Protein AF-A0A179BNX2-F1 (afdb_monomer_lite)

Organism: Acidithiobacillus ferrooxidans (NCBI:txid920)

pLDDT: mean 73.14, std 17.88, range [44.0, 95.38]

Structure (mmCIF, N/CA/C/O backbone):
data_AF-A0A179BNX2-F1
#
_entry.id   AF-A0A179BNX2-F1
#
loop_
_atom_site.group_PDB
_atom_site.id
_atom_site.type_symbol
_atom_site.label_atom_id
_atom_site.label_alt_id
_atom_site.label_comp_id
_atom_site.label_asym_id
_atom_site.label_entity_id
_atom_site.label_seq_id
_atom_site.pdbx_PDB_ins_code
_atom_site.Cartn_x
_atom_site.Cartn_y
_atom_site.Cartn_z
_atom_site.occupancy
_atom_site.B_iso_or_equiv
_atom_site.auth_seq_id
_atom_site.auth_comp_id
_atom_site.auth_asym_id
_atom_site.auth_atom_id
_atom_site.pdbx_PDB_model_num
ATOM 1 N N . MET A 1 1 ? -32.992 -9.455 9.814 1.00 48.19 1 MET A N 1
ATOM 2 C CA . MET A 1 1 ? -32.455 -10.779 9.402 1.00 48.19 1 MET A CA 1
ATOM 3 C C . MET A 1 1 ? -32.067 -10.843 7.913 1.00 48.19 1 MET A C 1
ATOM 5 O O . MET A 1 1 ? -31.142 -11.561 7.562 1.00 48.19 1 MET A O 1
ATOM 9 N N . THR A 1 2 ? -32.680 -10.029 7.050 1.00 48.53 2 THR A N 1
ATOM 10 C CA . THR A 1 2 ? -32.460 -9.929 5.588 1.00 48.53 2 THR A CA 1
ATOM 11 C C . THR A 1 2 ? -31.109 -9.347 5.142 1.00 48.53 2 THR A C 1
ATOM 13 O O . THR A 1 2 ? -30.636 -9.664 4.055 1.00 48.53 2 THR A O 1
ATOM 16 N N . ILE A 1 3 ? -30.447 -8.531 5.970 1.00 52.53 3 ILE A N 1
ATOM 17 C CA . ILE A 1 3 ? -29.155 -7.903 5.623 1.00 52.53 3 ILE A CA 1
ATOM 18 C C . ILE A 1 3 ? -28.010 -8.933 5.615 1.00 52.53 3 ILE A C 1
ATOM 20 O O . ILE A 1 3 ? -27.100 -8.844 4.791 1.00 52.53 3 ILE A O 1
ATOM 24 N N . ARG A 1 4 ? -28.078 -9.956 6.482 1.00 49.69 4 ARG A N 1
ATOM 25 C CA . ARG A 1 4 ? -27.057 -11.016 6.576 1.00 49.69 4 ARG A CA 1
ATOM 26 C C . ARG A 1 4 ? -27.066 -11.952 5.363 1.00 49.69 4 ARG A C 1
ATOM 28 O O . ARG A 1 4 ? -26.001 -12.351 4.906 1.00 49.69 4 ARG A O 1
ATOM 35 N N . LEU A 1 5 ? -28.243 -12.222 4.791 1.00 52.66 5 LEU A N 1
ATOM 36 C CA . LEU A 1 5 ? -28.376 -13.008 3.557 1.00 52.66 5 LEU A CA 1
ATOM 37 C C . LEU A 1 5 ? -27.773 -12.294 2.339 1.00 52.66 5 LEU A C 1
ATOM 39 O O . LEU A 1 5 ? -27.103 -12.929 1.529 1.00 52.66 5 LEU A O 1
ATOM 43 N N . ARG A 1 6 ? -27.939 -10.968 2.236 1.00 55.38 6 ARG A N 1
ATOM 44 C CA . ARG A 1 6 ? -27.368 -10.177 1.130 1.00 55.38 6 ARG A CA 1
ATOM 45 C C . ARG A 1 6 ? -25.835 -10.160 1.145 1.00 55.38 6 ARG A C 1
ATOM 47 O O . ARG A 1 6 ? -25.225 -10.246 0.086 1.00 55.38 6 ARG A O 1
ATOM 54 N N . HIS A 1 7 ? -25.216 -10.122 2.327 1.00 54.84 7 HIS A N 1
ATOM 55 C CA . HIS A 1 7 ? -23.753 -10.174 2.454 1.00 54.84 7 HIS A CA 1
ATOM 56 C C . HIS A 1 7 ? -23.177 -11.538 2.056 1.00 54.84 7 HIS A C 1
ATOM 58 O O . HIS A 1 7 ? -22.148 -11.595 1.388 1.00 54.84 7 HIS A O 1
ATOM 64 N N . ALA A 1 8 ? -23.847 -12.635 2.422 1.00 59.81 8 ALA A N 1
ATOM 65 C CA . ALA A 1 8 ? -23.416 -13.979 2.041 1.00 59.81 8 ALA A CA 1
ATOM 66 C C . ALA A 1 8 ? -23.504 -14.200 0.520 1.00 59.81 8 ALA A C 1
ATOM 68 O O . ALA A 1 8 ? -22.570 -14.734 -0.075 1.00 59.81 8 ALA A O 1
ATOM 69 N N . ALA A 1 9 ? -24.577 -13.716 -0.116 1.00 60.12 9 ALA A N 1
ATOM 70 C CA . ALA A 1 9 ? -24.746 -13.787 -1.566 1.00 60.12 9 ALA A CA 1
ATOM 71 C C . ALA A 1 9 ? -23.702 -12.944 -2.323 1.00 60.12 9 ALA A C 1
ATOM 73 O O . ALA A 1 9 ? -23.134 -13.412 -3.306 1.00 60.12 9 ALA A O 1
ATOM 74 N N . LEU A 1 10 ? -23.387 -11.739 -1.830 1.00 60.72 10 LEU A N 1
ATOM 75 C CA . LEU A 1 10 ? -22.359 -10.876 -2.423 1.00 60.72 10 LEU A CA 1
ATOM 76 C C . LEU A 1 10 ? -20.959 -11.503 -2.325 1.00 60.72 10 LEU A C 1
ATOM 78 O O . LEU A 1 10 ? -20.185 -11.462 -3.279 1.00 60.72 10 LEU A O 1
ATOM 82 N N . ARG A 1 11 ? -20.650 -12.139 -1.187 1.00 60.25 11 ARG A N 1
ATOM 83 C CA . ARG A 1 11 ? -19.370 -12.823 -0.962 1.00 60.25 11 ARG A CA 1
ATOM 84 C C . ARG A 1 11 ? -19.225 -14.072 -1.834 1.00 60.25 11 ARG A C 1
ATOM 86 O O . ARG A 1 11 ? -18.143 -14.316 -2.360 1.00 60.25 11 ARG A O 1
ATOM 93 N N . GLY A 1 12 ? -20.313 -14.824 -2.017 1.00 60.38 12 GLY A N 1
ATOM 94 C CA . GLY A 1 12 ? -20.366 -15.948 -2.952 1.00 60.38 12 GLY A CA 1
ATOM 95 C C . GLY A 1 12 ? -20.136 -15.496 -4.393 1.00 60.38 12 GLY A C 1
ATOM 96 O O . GLY A 1 12 ? -19.293 -16.059 -5.076 1.00 60.38 12 GLY A O 1
ATOM 97 N N . PHE A 1 13 ? -20.797 -14.416 -4.818 1.00 63.56 13 PHE A N 1
ATOM 98 C CA . PHE A 1 13 ? -20.649 -13.864 -6.166 1.00 63.56 13 PHE A CA 1
ATOM 99 C C . PHE A 1 13 ? -19.227 -13.346 -6.452 1.00 63.56 13 PHE A C 1
ATOM 101 O O . PHE A 1 13 ? -18.681 -13.623 -7.518 1.00 63.56 13 PHE A O 1
ATOM 108 N N . MET A 1 14 ? -18.584 -12.670 -5.488 1.00 58.62 14 MET A N 1
ATOM 109 C CA . MET A 1 14 ? -17.177 -12.257 -5.620 1.00 58.62 14 MET A CA 1
ATOM 110 C C . MET A 1 14 ? -16.223 -13.452 -5.745 1.00 58.62 14 MET A C 1
ATOM 112 O O . MET A 1 14 ? -15.285 -13.391 -6.536 1.00 58.62 14 MET A O 1
ATOM 116 N N . MET A 1 15 ? -16.462 -14.543 -5.009 1.00 58.66 15 MET A N 1
ATOM 117 C CA . MET A 1 15 ? -15.638 -15.754 -5.112 1.00 58.66 15 MET A CA 1
ATOM 118 C C . MET A 1 15 ? -15.788 -16.438 -6.471 1.00 58.66 15 MET A C 1
ATOM 120 O O . MET A 1 15 ? -14.792 -16.879 -7.038 1.00 58.66 15 MET A O 1
ATOM 124 N N . THR A 1 16 ? -16.998 -16.475 -7.034 1.00 59.75 16 THR A N 1
ATOM 125 C CA . THR A 1 16 ? -17.220 -17.065 -8.359 1.00 59.75 16 THR A CA 1
ATOM 126 C C . THR A 1 16 ? -16.514 -16.265 -9.452 1.00 59.75 16 THR A C 1
ATOM 128 O O . THR A 1 16 ? -15.849 -16.863 -10.289 1.00 59.75 16 THR A O 1
ATOM 131 N N . ILE A 1 17 ? -16.566 -14.926 -9.403 1.00 59.41 17 ILE A N 1
ATOM 132 C CA . ILE A 1 17 ? -15.845 -14.062 -10.357 1.00 59.41 17 ILE A CA 1
ATOM 133 C C . ILE A 1 17 ? -14.330 -14.278 -10.261 1.00 59.41 17 ILE A C 1
ATOM 135 O O . ILE A 1 17 ? -13.658 -14.361 -11.288 1.00 59.41 17 ILE A O 1
ATOM 139 N N . LEU A 1 18 ? -13.796 -14.422 -9.044 1.00 54.78 18 LEU A N 1
ATOM 140 C CA . LEU A 1 18 ? -12.373 -14.683 -8.824 1.00 54.78 18 LEU A CA 1
ATOM 141 C C . LEU A 1 18 ? -11.936 -16.048 -9.387 1.00 54.78 18 LEU A C 1
ATOM 143 O O . LEU A 1 18 ? -10.812 -16.181 -9.859 1.00 54.78 18 LEU A O 1
ATOM 147 N N . MET A 1 19 ? -12.821 -17.051 -9.354 1.00 56.31 19 MET A N 1
ATOM 148 C CA . MET A 1 19 ? -12.534 -18.407 -9.839 1.00 56.31 19 MET A CA 1
ATOM 149 C C . MET A 1 19 ? -12.772 -18.603 -11.341 1.00 56.31 19 MET A C 1
ATOM 151 O O . MET A 1 19 ? -12.185 -19.510 -11.926 1.00 56.31 19 MET A O 1
ATOM 155 N N . THR A 1 20 ? -13.609 -17.778 -11.977 1.00 54.88 20 THR A N 1
ATOM 156 C CA . THR A 1 20 ? -13.867 -17.846 -13.428 1.00 54.88 20 THR A CA 1
ATOM 157 C C . THR A 1 20 ? -13.053 -16.844 -14.241 1.00 54.88 20 THR A C 1
ATOM 159 O O . THR A 1 20 ? -13.029 -16.936 -15.467 1.00 54.88 20 THR A O 1
ATOM 162 N N . ALA A 1 21 ? -12.385 -15.886 -13.593 1.00 52.72 21 ALA A N 1
ATOM 163 C CA . ALA A 1 21 ? -11.381 -15.069 -14.258 1.00 52.72 21 ALA A CA 1
ATOM 164 C C . ALA A 1 21 ? -10.211 -15.983 -14.670 1.00 52.72 21 ALA A C 1
ATOM 166 O O . ALA A 1 21 ? -9.696 -16.725 -13.830 1.00 52.72 21 ALA A O 1
ATOM 167 N N . PRO A 1 22 ? -9.785 -15.980 -15.944 1.00 45.97 22 PRO A N 1
ATOM 168 C CA . PRO A 1 22 ? -8.763 -16.891 -16.429 1.00 45.97 22 PRO A CA 1
ATOM 169 C C . PRO A 1 22 ? -7.400 -16.464 -15.874 1.00 45.97 22 PRO A C 1
ATOM 171 O O . PRO A 1 22 ? -6.620 -15.783 -16.535 1.00 45.97 22 PRO A O 1
ATOM 174 N N . LEU A 1 23 ? -7.087 -16.915 -14.658 1.00 49.91 23 LEU A N 1
ATOM 175 C CA . LEU A 1 23 ? -5.751 -16.856 -14.053 1.00 49.91 23 LEU A CA 1
ATOM 176 C C . LEU A 1 23 ? -4.688 -17.491 -14.974 1.00 49.91 23 LEU A C 1
ATOM 178 O O . LEU A 1 23 ? -3.508 -17.175 -14.880 1.00 49.91 23 LEU A O 1
ATOM 182 N N . SER A 1 24 ? -5.112 -18.352 -15.905 1.00 45.16 24 SER A N 1
ATOM 183 C CA . SER A 1 24 ? -4.283 -19.034 -16.899 1.00 45.16 24 SER A CA 1
ATOM 184 C C . SER A 1 24 ? -3.946 -18.212 -18.151 1.00 45.16 24 SER A C 1
ATOM 186 O O . SER A 1 24 ? -2.983 -18.558 -18.831 1.00 45.16 24 SER A O 1
ATOM 188 N N . ALA A 1 25 ? -4.683 -17.138 -18.461 1.00 45.91 25 ALA A N 1
ATOM 189 C CA . ALA A 1 25 ? -4.369 -16.262 -19.599 1.00 45.91 25 ALA A CA 1
ATOM 190 C C . ALA A 1 25 ? -3.306 -15.210 -19.239 1.00 45.91 25 ALA A C 1
ATOM 192 O O . ALA A 1 25 ? -2.550 -14.770 -20.095 1.00 45.91 25 ALA A O 1
ATOM 193 N N . TYR A 1 26 ? -3.201 -14.853 -17.957 1.00 44.00 26 TYR A N 1
ATOM 194 C CA . TYR A 1 26 ? -2.191 -13.916 -17.458 1.00 44.00 26 TYR A CA 1
ATOM 195 C C . TYR A 1 26 ? -0.830 -14.565 -17.166 1.00 44.00 26 TYR A C 1
ATOM 197 O O . TYR A 1 26 ? 0.177 -13.871 -17.071 1.00 44.00 26 TYR A O 1
ATOM 205 N N . ALA A 1 27 ? -0.795 -15.891 -17.023 1.00 46.16 27 ALA A N 1
ATOM 206 C CA . ALA A 1 27 ? 0.382 -16.654 -16.608 1.00 46.16 27 ALA A CA 1
ATOM 207 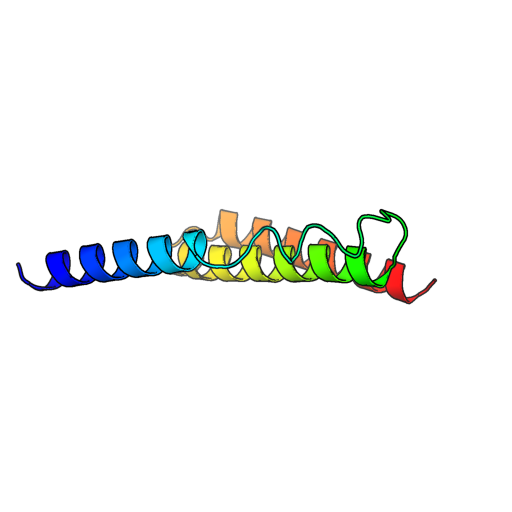C C . ALA A 1 27 ? 1.145 -17.291 -17.782 1.00 46.16 27 ALA A C 1
ATOM 209 O O . ALA A 1 27 ? 1.798 -18.314 -17.604 1.00 46.16 27 ALA A O 1
ATOM 210 N N . ARG A 1 28 ? 1.001 -16.788 -19.014 1.00 45.34 28 ARG A N 1
ATOM 211 C CA . ARG A 1 28 ? 1.611 -17.464 -20.173 1.00 45.34 28 ARG A CA 1
ATOM 212 C C . ARG A 1 28 ? 2.378 -16.590 -21.151 1.00 45.34 28 ARG A C 1
ATOM 214 O O . ARG A 1 28 ? 3.136 -17.163 -21.924 1.00 45.34 28 ARG A O 1
ATOM 221 N N . GLU A 1 29 ? 2.263 -15.265 -21.095 1.00 44.91 29 GLU A N 1
ATOM 222 C CA . GLU A 1 29 ? 2.919 -14.412 -22.100 1.00 44.91 29 GLU A CA 1
ATOM 223 C C . GLU A 1 29 ? 4.200 -13.694 -21.651 1.00 44.91 29 GLU A C 1
ATOM 225 O O . GLU A 1 29 ? 4.985 -13.358 -22.522 1.00 44.91 29 GLU A O 1
ATOM 230 N N . ASP A 1 30 ? 4.513 -13.531 -20.359 1.00 48.28 30 ASP A N 1
ATOM 231 C CA . ASP A 1 30 ? 5.617 -12.621 -19.971 1.00 48.28 30 ASP A CA 1
ATOM 232 C C . ASP A 1 30 ? 6.411 -13.051 -18.718 1.00 48.28 30 ASP A C 1
ATOM 234 O O . ASP A 1 30 ? 6.818 -12.240 -17.889 1.00 48.28 30 ASP A O 1
ATOM 238 N N . HIS A 1 31 ? 6.705 -14.346 -18.569 1.00 47.56 31 HIS A N 1
ATOM 239 C CA . HIS A 1 31 ? 7.591 -14.865 -17.509 1.00 47.56 31 HIS A CA 1
ATOM 240 C C . HIS A 1 31 ? 9.087 -14.544 -17.716 1.00 47.56 31 HIS A C 1
ATOM 242 O O . HIS A 1 31 ? 9.950 -15.345 -17.358 1.00 47.56 31 HIS A O 1
ATOM 248 N N . ALA A 1 32 ? 9.419 -13.376 -18.268 1.00 50.38 32 ALA A N 1
ATOM 249 C CA . ALA A 1 32 ? 10.773 -12.844 -18.228 1.00 50.38 32 ALA A CA 1
ATOM 250 C C . ALA A 1 32 ? 10.904 -11.936 -16.986 1.00 50.38 32 ALA A C 1
ATOM 252 O O . ALA A 1 32 ? 10.410 -10.807 -17.010 1.00 50.38 32 ALA A O 1
ATOM 253 N N . PRO A 1 33 ? 11.567 -12.380 -15.898 1.00 53.69 33 PRO A N 1
ATOM 254 C CA . PRO A 1 33 ? 11.748 -11.598 -14.664 1.00 53.69 33 PRO A CA 1
ATOM 255 C C . PRO A 1 33 ? 12.607 -10.326 -14.831 1.00 53.69 33 PRO A C 1
ATOM 257 O O . PRO A 1 33 ? 12.946 -9.685 -13.845 1.00 53.69 33 PRO A O 1
ATOM 260 N N . THR A 1 34 ? 12.954 -9.956 -16.065 1.00 55.56 34 THR A N 1
ATOM 261 C CA . THR A 1 34 ? 13.781 -8.806 -16.450 1.00 55.56 34 THR A CA 1
ATOM 262 C C . THR A 1 34 ? 13.043 -7.776 -17.308 1.00 55.56 34 THR A C 1
ATOM 264 O O . THR A 1 34 ? 13.680 -6.843 -17.784 1.00 55.56 34 THR A O 1
ATOM 267 N N . ASN A 1 35 ? 11.729 -7.910 -17.537 1.00 62.62 35 ASN A N 1
ATOM 268 C CA . ASN A 1 35 ? 10.959 -6.884 -18.248 1.00 62.62 35 ASN A CA 1
ATOM 269 C C . ASN A 1 35 ? 10.522 -5.766 -17.270 1.00 62.62 35 ASN A C 1
ATOM 271 O O . ASN A 1 35 ? 9.639 -6.014 -16.439 1.00 62.62 35 ASN A O 1
ATOM 275 N N . PRO A 1 36 ? 11.052 -4.527 -17.389 1.00 64.44 36 PRO A N 1
ATOM 276 C CA . PRO A 1 36 ? 10.729 -3.406 -16.493 1.00 64.44 36 PRO A CA 1
ATOM 277 C C . PRO A 1 36 ? 9.226 -3.110 -16.404 1.00 64.44 36 PRO A C 1
ATOM 279 O O . PRO A 1 36 ? 8.708 -2.691 -15.364 1.00 64.44 36 PRO A O 1
ATOM 282 N N . ARG A 1 37 ? 8.489 -3.379 -17.490 1.00 70.75 37 ARG A N 1
ATOM 283 C CA . ARG A 1 37 ? 7.039 -3.168 -17.568 1.00 70.75 37 ARG A CA 1
ATOM 284 C C . ARG A 1 37 ? 6.259 -4.174 -16.723 1.00 70.75 37 ARG A C 1
ATOM 286 O O . ARG A 1 37 ? 5.236 -3.817 -16.141 1.00 70.75 37 ARG A O 1
ATOM 293 N N . TYR A 1 38 ? 6.738 -5.414 -16.640 1.00 73.44 38 TYR A N 1
ATOM 294 C CA . TYR A 1 38 ? 6.118 -6.464 -15.833 1.00 73.44 38 TYR A CA 1
ATOM 295 C C . TYR A 1 38 ? 6.402 -6.257 -14.341 1.00 73.44 38 TYR A C 1
ATOM 297 O O . TYR A 1 38 ? 5.489 -6.333 -13.519 1.00 73.44 38 TYR A O 1
ATOM 305 N N . GLU A 1 39 ? 7.640 -5.896 -13.994 1.00 74.94 39 GLU A N 1
ATOM 306 C CA . GLU A 1 39 ? 8.014 -5.580 -12.613 1.00 74.94 39 GLU A CA 1
ATOM 307 C C . GLU A 1 39 ? 7.222 -4.377 -12.075 1.00 74.94 39 GLU A C 1
ATOM 309 O O . GLU A 1 39 ? 6.641 -4.439 -10.990 1.00 74.94 39 GLU A O 1
ATOM 314 N N . THR A 1 40 ? 7.086 -3.322 -12.883 1.00 81.50 40 THR A N 1
ATOM 315 C CA . THR A 1 40 ? 6.270 -2.147 -12.539 1.00 81.50 40 THR A CA 1
ATOM 316 C C . THR A 1 40 ? 4.796 -2.500 -12.331 1.00 81.50 40 THR A C 1
ATOM 318 O O . THR A 1 40 ? 4.157 -1.964 -11.423 1.00 81.50 40 THR A O 1
ATOM 321 N N . LYS A 1 41 ? 4.250 -3.430 -13.123 1.00 84.88 41 LYS A N 1
ATOM 322 C CA . LYS A 1 41 ? 2.864 -3.891 -12.990 1.00 84.88 41 LYS A CA 1
ATOM 323 C C . LYS A 1 41 ? 2.634 -4.637 -11.677 1.00 84.88 41 LYS A C 1
ATOM 325 O O . LYS A 1 41 ? 1.730 -4.274 -10.937 1.00 84.88 41 LYS A O 1
ATOM 330 N N . ILE A 1 42 ? 3.503 -5.593 -11.335 1.00 84.19 42 ILE A N 1
ATOM 331 C CA . ILE A 1 42 ? 3.431 -6.317 -10.052 1.00 84.19 42 ILE A CA 1
ATOM 332 C C . ILE A 1 42 ? 3.502 -5.345 -8.871 1.00 84.19 42 ILE A C 1
ATOM 334 O O . ILE A 1 42 ? 2.771 -5.476 -7.887 1.00 84.19 42 ILE A O 1
ATOM 338 N N . LEU A 1 43 ? 4.411 -4.374 -8.952 1.00 85.31 43 LEU A N 1
ATOM 339 C CA . LEU A 1 43 ? 4.578 -3.359 -7.921 1.00 85.31 43 LEU A CA 1
ATOM 340 C C . LEU A 1 43 ? 3.329 -2.477 -7.792 1.00 85.31 43 LEU A C 1
ATOM 342 O O . LEU A 1 43 ? 2.879 -2.230 -6.674 1.00 85.31 43 LEU A O 1
ATOM 346 N N . THR A 1 44 ? 2.729 -2.076 -8.912 1.00 86.31 44 THR A N 1
ATOM 347 C CA . THR A 1 44 ? 1.472 -1.313 -8.936 1.00 86.31 44 THR A CA 1
ATOM 348 C C . THR A 1 44 ? 0.324 -2.101 -8.306 1.00 86.31 44 THR A C 1
ATOM 350 O O . THR A 1 44 ? -0.287 -1.615 -7.355 1.00 86.31 44 THR A O 1
ATOM 353 N N . ASP A 1 45 ? 0.106 -3.349 -8.727 1.00 86.62 45 ASP A N 1
ATOM 354 C CA . ASP A 1 45 ? -0.954 -4.215 -8.190 1.00 86.62 45 ASP A CA 1
ATOM 355 C C . ASP A 1 45 ? -0.807 -4.399 -6.667 1.00 86.62 45 ASP A C 1
ATOM 357 O O . ASP A 1 45 ? -1.777 -4.378 -5.902 1.00 86.62 45 ASP A O 1
ATOM 361 N N . LYS A 1 46 ? 0.437 -4.521 -6.188 1.00 87.56 46 LYS A N 1
ATOM 362 C CA . LYS A 1 46 ? 0.742 -4.620 -4.757 1.00 87.56 46 LYS A CA 1
ATOM 363 C C . LYS A 1 46 ? 0.422 -3.328 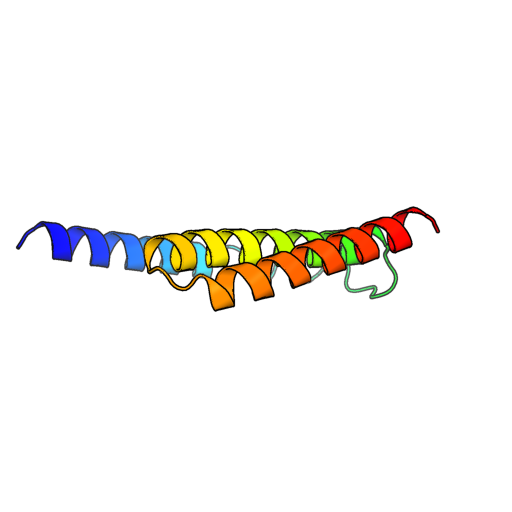-4.001 1.00 87.56 46 LYS A C 1
ATOM 365 O O . LYS A 1 46 ? -0.068 -3.399 -2.872 1.00 87.56 46 LYS A O 1
ATOM 370 N N . ALA A 1 47 ? 0.697 -2.163 -4.587 1.00 87.12 47 ALA A N 1
ATOM 371 C CA . ALA A 1 47 ? 0.346 -0.876 -3.991 1.00 87.12 47 ALA A CA 1
ATOM 372 C C . ALA A 1 47 ? -1.177 -0.680 -3.923 1.00 87.12 47 ALA A C 1
ATOM 374 O O . ALA A 1 47 ? -1.690 -0.223 -2.897 1.00 87.12 47 ALA A O 1
ATOM 375 N N . GLU A 1 48 ? -1.909 -1.085 -4.962 1.00 88.00 48 GLU A N 1
ATOM 376 C CA . GLU A 1 48 ? -3.374 -1.042 -4.975 1.00 88.00 48 GLU A CA 1
ATOM 377 C C . GLU A 1 48 ? -3.967 -1.931 -3.878 1.00 88.00 48 GLU A C 1
ATOM 379 O O . GLU A 1 48 ? -4.787 -1.472 -3.080 1.00 88.00 48 GLU A O 1
ATOM 384 N N . TYR A 1 49 ? -3.492 -3.175 -3.757 1.00 89.38 49 TYR A N 1
ATOM 385 C CA . TYR A 1 49 ? -3.942 -4.096 -2.711 1.00 89.38 49 TYR A CA 1
ATOM 386 C C . TYR A 1 49 ? -3.706 -3.551 -1.291 1.00 89.38 49 TYR A C 1
ATOM 388 O O . TYR A 1 49 ? -4.595 -3.614 -0.433 1.00 89.38 49 TYR A O 1
ATOM 396 N N . LEU A 1 50 ? -2.522 -2.984 -1.032 1.00 87.38 50 LEU A N 1
ATOM 397 C CA . LEU A 1 50 ? -2.213 -2.352 0.255 1.00 87.38 50 LEU A CA 1
ATOM 398 C C . LEU A 1 50 ? -3.126 -1.150 0.521 1.00 87.38 50 LEU A C 1
ATOM 400 O O . LEU A 1 50 ? -3.619 -1.000 1.635 1.00 87.38 50 LEU A O 1
ATOM 404 N N . THR A 1 51 ? -3.429 -0.351 -0.501 1.00 87.38 51 THR A N 1
ATOM 405 C CA . THR A 1 51 ? -4.346 0.791 -0.377 1.00 87.38 51 THR A CA 1
ATOM 406 C C . THR A 1 51 ? -5.762 0.341 -0.005 1.00 87.38 51 THR A C 1
ATOM 408 O O . THR A 1 51 ? -6.364 0.894 0.917 1.00 87.38 51 THR A O 1
ATOM 411 N N . TYR A 1 52 ? -6.290 -0.710 -0.642 1.00 89.62 52 TYR A N 1
ATOM 412 C CA . TYR A 1 52 ? -7.580 -1.295 -0.249 1.00 89.62 52 TYR A CA 1
ATOM 413 C C . TYR A 1 52 ? -7.565 -1.817 1.190 1.00 89.62 52 TYR A C 1
ATOM 415 O O . TYR A 1 52 ? -8.514 -1.596 1.945 1.00 89.62 52 TYR A O 1
ATOM 423 N N . THR A 1 53 ? -6.472 -2.470 1.585 1.00 89.94 53 THR A N 1
ATOM 424 C CA . THR A 1 53 ? -6.291 -2.985 2.946 1.00 89.94 53 THR A CA 1
ATOM 425 C C . THR A 1 53 ? -6.298 -1.847 3.971 1.00 89.94 53 THR A C 1
ATOM 427 O O . THR A 1 53 ? -6.990 -1.937 4.986 1.00 89.94 53 THR A O 1
ATOM 430 N N . MET A 1 54 ? -5.618 -0.736 3.676 1.00 93.12 54 MET A N 1
ATOM 431 C CA . MET A 1 54 ? -5.618 0.459 4.521 1.00 93.12 54 MET A CA 1
ATOM 432 C C . MET A 1 54 ? -7.020 1.057 4.678 1.00 93.12 54 MET A C 1
ATOM 434 O O . MET A 1 54 ? -7.380 1.447 5.783 1.00 93.12 54 MET A O 1
ATOM 438 N N . ILE A 1 55 ? -7.845 1.096 3.624 1.00 90.38 55 ILE A N 1
ATOM 439 C CA . ILE A 1 55 ? -9.231 1.597 3.721 1.00 90.38 55 ILE A CA 1
ATOM 440 C C . ILE A 1 55 ? -10.048 0.776 4.727 1.00 90.38 55 ILE A C 1
ATOM 442 O O . ILE A 1 55 ? -10.831 1.345 5.489 1.00 90.38 55 ILE A O 1
ATOM 446 N N . VAL A 1 56 ? -9.879 -0.549 4.743 1.00 94.00 56 VAL A N 1
ATOM 447 C CA . VAL A 1 56 ? -10.547 -1.423 5.721 1.00 94.00 56 VAL A CA 1
ATOM 448 C C . VAL A 1 56 ? -10.007 -1.157 7.128 1.00 94.00 56 VAL A C 1
A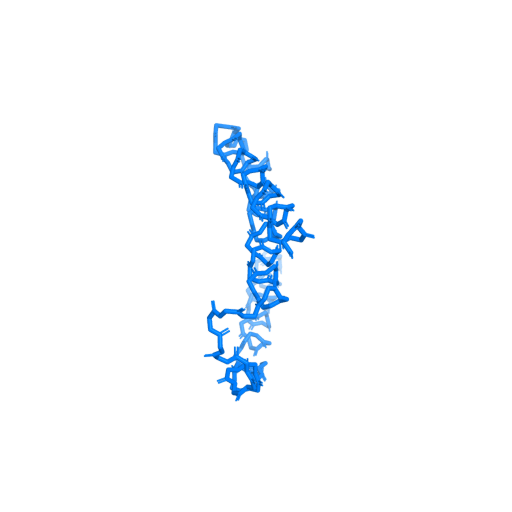TOM 450 O O . VAL A 1 56 ? -10.784 -0.885 8.036 1.00 94.00 56 VAL A O 1
ATOM 453 N N . GLN A 1 57 ? -8.684 -1.114 7.295 1.00 90.44 57 GLN A N 1
ATOM 454 C CA . GLN A 1 57 ? -8.048 -0.851 8.591 1.00 90.44 57 GLN A CA 1
ATOM 455 C C . GLN A 1 57 ? -8.412 0.526 9.179 1.00 90.44 57 GLN A C 1
ATOM 457 O O . GLN A 1 57 ? -8.588 0.638 10.389 1.00 90.44 57 GLN A O 1
ATOM 462 N N . ILE A 1 58 ? -8.563 1.565 8.346 1.00 92.50 58 ILE A N 1
ATOM 463 C CA . ILE A 1 58 ? -9.031 2.898 8.769 1.00 92.50 58 ILE A CA 1
ATOM 464 C C . ILE A 1 58 ? -10.441 2.806 9.356 1.00 92.50 58 ILE A C 1
ATOM 466 O O . ILE A 1 58 ? -10.706 3.387 10.407 1.00 92.50 58 ILE A O 1
ATOM 470 N N . LYS A 1 59 ? -11.341 2.064 8.698 1.00 92.19 59 LYS A N 1
ATOM 471 C CA . LYS A 1 59 ? -12.714 1.862 9.187 1.00 92.19 59 LYS A CA 1
ATOM 472 C C . LYS A 1 59 ? -12.743 1.123 10.523 1.00 92.19 59 LYS A C 1
ATOM 474 O O . LYS A 1 59 ? -13.589 1.433 11.356 1.00 92.19 59 LYS A O 1
ATOM 479 N N . ASP A 1 60 ? -11.799 0.213 10.729 1.00 93.44 60 ASP A N 1
ATOM 480 C CA . ASP A 1 60 ? -11.674 -0.586 11.949 1.00 93.44 60 ASP A CA 1
ATOM 481 C C . ASP A 1 60 ? -10.838 0.108 13.052 1.00 93.44 60 ASP A C 1
ATOM 483 O O . ASP A 1 60 ? -10.697 -0.416 14.154 1.00 93.44 60 ASP A O 1
ATOM 487 N N . GLY A 1 61 ? -10.287 1.303 12.790 1.00 92.81 61 GLY A N 1
ATOM 488 C CA . GLY A 1 61 ? -9.488 2.070 13.756 1.00 92.81 61 GLY A CA 1
ATOM 489 C C . GLY A 1 61 ? -8.058 1.552 13.971 1.00 92.81 61 GLY A C 1
ATOM 490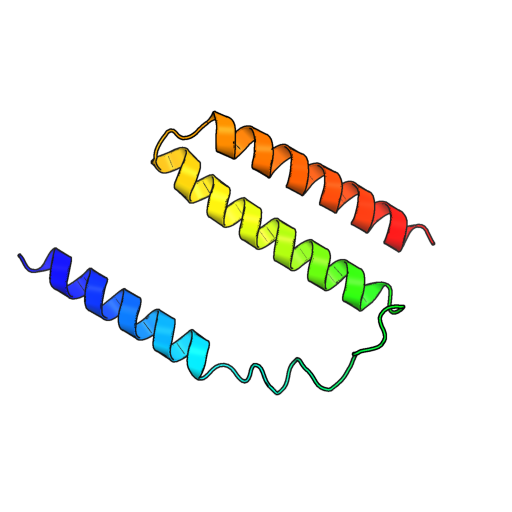 O O . GLY A 1 61 ? -7.388 1.958 14.925 1.00 92.81 61 GLY A O 1
ATOM 491 N N . HIS A 1 62 ? -7.556 0.688 13.087 1.00 95.38 62 HIS A N 1
ATOM 492 C CA . HIS A 1 62 ? -6.214 0.095 13.132 1.00 95.38 62 HIS A CA 1
ATOM 493 C C . HIS A 1 62 ? -5.139 1.035 12.558 1.00 95.38 62 HIS A C 1
ATOM 495 O O . HIS A 1 62 ? -4.443 0.730 11.590 1.00 95.38 62 HIS A O 1
ATOM 501 N N . TRP A 1 63 ? -4.991 2.221 13.152 1.00 92.50 63 TRP A N 1
ATOM 502 C CA . TRP A 1 63 ? -4.124 3.286 12.626 1.00 92.50 63 TRP A CA 1
ATOM 503 C C . TRP A 1 63 ? -2.636 2.918 12.553 1.00 92.50 63 TRP A C 1
ATOM 505 O O . TRP A 1 63 ? -1.918 3.407 11.683 1.00 92.50 63 TRP A O 1
ATOM 515 N N . LYS A 1 64 ? -2.152 2.045 13.443 1.00 94.94 64 LYS A N 1
ATOM 516 C CA . LYS A 1 64 ? -0.751 1.598 13.442 1.00 94.94 64 LYS A CA 1
ATOM 517 C C . LYS A 1 64 ? -0.435 0.762 12.200 1.00 94.94 64 LYS A C 1
ATOM 519 O O . LYS A 1 64 ? 0.648 0.886 11.630 1.00 94.94 64 LYS A O 1
ATOM 524 N N . GLU A 1 65 ? -1.369 -0.084 11.792 1.00 91.75 65 GLU A N 1
ATOM 525 C CA . GLU A 1 65 ? -1.291 -0.927 10.604 1.00 91.75 65 GLU A CA 1
ATOM 526 C C . GLU A 1 65 ? -1.389 -0.066 9.339 1.00 91.75 65 GLU A C 1
ATOM 528 O O . GLU A 1 65 ? -0.550 -0.207 8.449 1.00 91.75 65 GLU A O 1
ATOM 533 N N . VAL A 1 66 ? -2.281 0.932 9.343 1.00 90.19 66 VAL A N 1
ATOM 534 C CA . VAL A 1 66 ? -2.427 1.906 8.248 1.00 90.19 66 VAL A CA 1
ATOM 535 C C . VAL A 1 66 ? -1.111 2.634 7.977 1.00 90.19 66 VAL A C 1
ATOM 537 O O . VAL A 1 66 ? -0.685 2.738 6.829 1.00 90.19 66 VAL A O 1
ATOM 540 N N . VAL A 1 67 ? -0.427 3.106 9.026 1.00 94.06 67 VAL A N 1
ATOM 541 C CA . VAL A 1 67 ? 0.869 3.792 8.881 1.00 94.06 67 VAL A CA 1
ATOM 542 C C . VAL A 1 67 ? 1.937 2.857 8.305 1.00 94.06 67 VAL A C 1
ATOM 544 O O . VAL A 1 67 ? 2.711 3.270 7.441 1.00 94.06 67 VAL A O 1
ATOM 547 N N . LYS A 1 68 ? 1.978 1.592 8.738 1.00 94.31 68 LYS A N 1
ATOM 548 C CA . LYS A 1 68 ? 2.933 0.605 8.208 1.00 94.31 68 LYS A CA 1
ATOM 549 C C . LYS A 1 68 ? 2.692 0.312 6.731 1.00 94.31 68 LYS A C 1
ATOM 551 O O . LYS A 1 68 ? 3.649 0.212 5.966 1.00 94.31 68 LYS A O 1
ATOM 556 N N . ASP A 1 69 ? 1.439 0.154 6.327 1.00 89.62 69 ASP A N 1
ATOM 557 C CA . ASP A 1 69 ? 1.109 -0.153 4.938 1.00 89.62 69 ASP A CA 1
ATOM 558 C C . ASP A 1 69 ? 1.312 1.075 4.033 1.00 89.62 69 ASP A C 1
ATOM 560 O O . ASP A 1 69 ? 1.856 0.928 2.936 1.00 89.62 69 ASP A O 1
ATOM 564 N N . ALA A 1 70 ? 1.066 2.292 4.535 1.00 92.38 70 ALA A N 1
ATOM 565 C CA . ALA A 1 70 ? 1.417 3.536 3.845 1.00 92.38 70 ALA A CA 1
ATOM 566 C C . ALA A 1 70 ? 2.925 3.642 3.553 1.00 92.38 70 ALA A C 1
ATOM 568 O O . ALA A 1 70 ? 3.329 4.014 2.450 1.00 92.38 70 ALA A O 1
ATOM 569 N N . GLN A 1 71 ? 3.774 3.273 4.520 1.00 93.38 71 GLN A N 1
ATOM 570 C CA . GLN A 1 71 ? 5.230 3.259 4.333 1.00 93.38 71 GLN A CA 1
ATOM 571 C C . GLN A 1 71 ? 5.659 2.282 3.231 1.00 93.38 71 GLN A C 1
ATOM 573 O O . GLN A 1 71 ? 6.518 2.616 2.414 1.00 93.38 71 GLN A O 1
ATOM 578 N N . LYS A 1 72 ? 5.034 1.101 3.159 1.00 90.62 72 LYS A N 1
ATOM 579 C CA . LYS A 1 72 ? 5.314 0.118 2.101 1.00 90.62 72 LYS A CA 1
ATOM 580 C C . LYS A 1 72 ? 4.882 0.615 0.724 1.00 90.62 72 LYS A C 1
ATOM 582 O O . LYS A 1 72 ? 5.612 0.408 -0.240 1.00 90.62 72 LYS A O 1
ATOM 587 N N . VAL A 1 73 ? 3.730 1.284 0.618 1.00 89.94 73 VAL A N 1
ATOM 588 C CA . VAL A 1 73 ? 3.280 1.900 -0.644 1.00 89.94 73 VAL A CA 1
ATOM 589 C C . VAL A 1 73 ? 4.278 2.966 -1.109 1.00 89.94 73 VAL A C 1
ATOM 591 O O . VAL A 1 73 ? 4.651 2.989 -2.282 1.00 89.94 73 VAL A O 1
ATOM 594 N N . ALA A 1 74 ? 4.795 3.791 -0.194 1.00 90.50 74 ALA A N 1
ATOM 595 C CA . ALA A 1 74 ? 5.828 4.773 -0.522 1.00 90.50 74 ALA A CA 1
ATOM 596 C C . ALA A 1 74 ? 7.141 4.119 -1.000 1.00 90.50 74 ALA A C 1
ATOM 598 O O . ALA A 1 74 ? 7.773 4.610 -1.937 1.00 90.50 74 ALA A O 1
ATOM 599 N N . GLU A 1 75 ? 7.555 3.001 -0.395 1.00 92.25 75 GLU A N 1
ATOM 600 C CA . GLU A 1 75 ? 8.730 2.241 -0.843 1.00 92.25 75 GLU A CA 1
ATOM 601 C C . GLU A 1 75 ? 8.527 1.641 -2.242 1.00 92.25 75 GLU A C 1
ATOM 603 O O . GLU A 1 75 ? 9.425 1.707 -3.081 1.00 92.25 75 GLU A O 1
ATOM 608 N N . ILE A 1 76 ? 7.333 1.113 -2.523 1.00 87.88 76 ILE A N 1
ATOM 609 C CA . ILE A 1 76 ? 6.965 0.615 -3.852 1.00 87.88 76 ILE A CA 1
ATOM 610 C C . ILE A 1 76 ? 7.066 1.734 -4.899 1.00 87.88 76 ILE A C 1
ATOM 612 O O . ILE A 1 76 ? 7.661 1.519 -5.954 1.00 87.88 76 ILE A O 1
ATOM 616 N N . GLY A 1 77 ? 6.571 2.937 -4.590 1.00 87.00 77 GLY A N 1
ATOM 617 C CA . GLY A 1 77 ? 6.688 4.097 -5.479 1.00 87.00 77 GLY A CA 1
ATOM 618 C C . GLY A 1 77 ? 8.142 4.435 -5.829 1.00 87.00 77 GLY A C 1
ATOM 619 O O . GLY A 1 77 ? 8.461 4.653 -6.998 1.00 87.00 77 GLY A O 1
ATOM 620 N N . LYS A 1 78 ? 9.052 4.382 -4.845 1.00 90.75 78 LYS A N 1
ATOM 621 C CA . LYS A 1 78 ? 10.496 4.575 -5.079 1.00 90.75 78 LYS A CA 1
ATOM 622 C C . LYS A 1 78 ? 11.089 3.498 -5.989 1.00 90.75 78 LYS A C 1
ATOM 624 O O . LYS A 1 78 ? 11.918 3.815 -6.837 1.00 90.75 78 LYS A O 1
ATOM 629 N N . ARG A 1 79 ? 10.670 2.237 -5.835 1.00 84.19 79 ARG A N 1
ATOM 630 C CA . ARG A 1 79 ? 11.136 1.129 -6.688 1.00 84.19 79 ARG A CA 1
ATOM 631 C C . ARG A 1 79 ? 10.666 1.291 -8.131 1.00 84.19 79 ARG A C 1
ATOM 633 O O . ARG A 1 79 ? 11.478 1.156 -9.035 1.00 84.19 79 ARG A O 1
ATOM 640 N N . ILE A 1 80 ? 9.402 1.660 -8.345 1.00 85.94 80 ILE A N 1
ATOM 641 C CA . ILE A 1 80 ? 8.874 1.958 -9.686 1.00 85.94 80 ILE A CA 1
ATOM 642 C C . ILE A 1 80 ? 9.656 3.111 -10.329 1.00 85.94 80 ILE A C 1
ATOM 644 O O . ILE A 1 80 ? 10.038 3.028 -11.494 1.00 85.94 80 ILE A O 1
ATOM 648 N N . GLN A 1 81 ? 9.942 4.174 -9.570 1.00 85.56 81 GLN A N 1
ATOM 649 C CA . GLN A 1 81 ? 10.742 5.293 -10.068 1.00 85.56 81 GLN A CA 1
ATOM 650 C C . GLN A 1 81 ? 12.156 4.853 -10.473 1.00 85.56 81 GLN A C 1
ATOM 652 O O . GLN A 1 81 ? 12.633 5.255 -11.531 1.00 85.56 81 GLN A O 1
ATOM 657 N N . ALA A 1 82 ? 12.808 4.010 -9.668 1.00 84.56 82 ALA A N 1
ATOM 658 C CA . ALA A 1 82 ? 14.130 3.473 -9.982 1.00 84.56 82 ALA A CA 1
ATOM 659 C C . ALA A 1 82 ? 14.123 2.616 -11.259 1.00 84.56 82 ALA A C 1
ATOM 661 O O . ALA A 1 82 ? 15.006 2.784 -12.093 1.00 84.56 82 ALA A O 1
ATOM 662 N N . ILE A 1 83 ? 13.107 1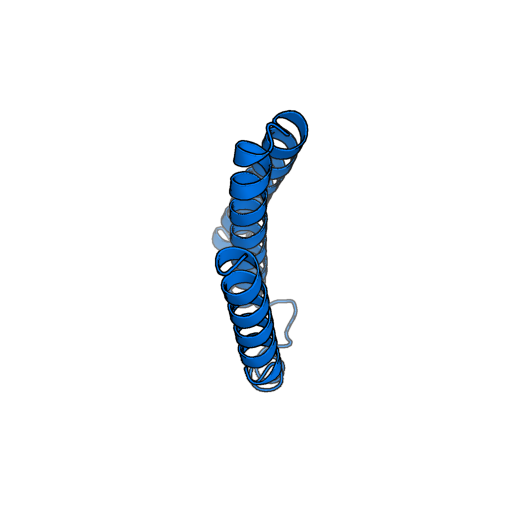.763 -11.443 1.00 82.06 83 ILE A N 1
ATOM 663 C CA . ILE A 1 83 ? 12.945 0.925 -12.643 1.00 82.06 83 ILE A CA 1
ATOM 664 C C . ILE A 1 83 ? 12.764 1.787 -13.900 1.00 82.06 83 ILE A C 1
ATOM 666 O O . ILE A 1 83 ? 13.376 1.503 -14.920 1.00 82.06 83 ILE A O 1
ATOM 670 N N . ASN A 1 84 ? 11.972 2.860 -13.823 1.00 75.81 84 ASN A N 1
ATOM 671 C CA . ASN A 1 84 ? 11.711 3.749 -14.964 1.00 75.81 84 ASN A CA 1
ATOM 672 C C . ASN A 1 84 ? 12.857 4.727 -15.284 1.00 75.81 84 ASN A C 1
ATOM 674 O O . 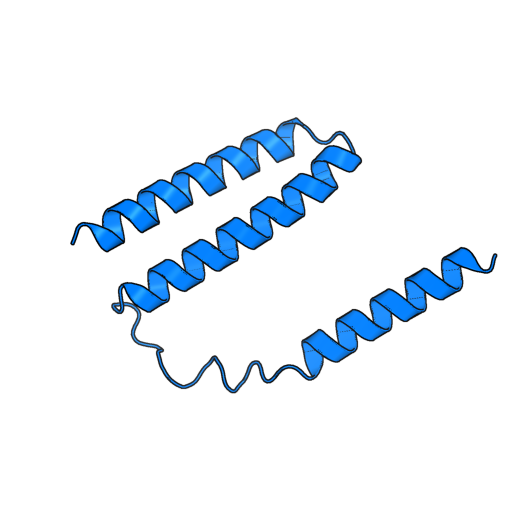ASN A 1 84 ? 12.777 5.439 -16.282 1.00 75.81 84 ASN A O 1
ATOM 678 N N . THR A 1 85 ? 13.868 4.839 -14.415 1.00 74.12 85 THR A N 1
ATOM 679 C CA . THR A 1 85 ? 15.027 5.728 -14.628 1.00 74.12 85 THR A CA 1
ATOM 680 C C . THR A 1 85 ? 16.167 5.023 -15.382 1.00 74.12 85 THR A C 1
ATOM 682 O O . THR A 1 85 ? 17.071 5.700 -15.870 1.00 74.12 85 THR A O 1
ATOM 685 N N . TYR A 1 86 ? 16.125 3.689 -15.481 1.00 55.56 86 TYR A N 1
ATOM 686 C CA . TYR A 1 86 ? 17.039 2.860 -16.277 1.00 55.56 86 TYR A CA 1
ATOM 687 C C . TYR A 1 86 ? 16.543 2.688 -17.715 1.00 55.56 86 TYR A C 1
ATOM 689 O O . TYR A 1 86 ? 17.415 2.618 -18.610 1.00 55.56 86 TYR A O 1
#

Foldseek 3Di:
DVVVVVVVVVVVVVVVCVVPPPPVVVPPDDPPPPDLVVLLVVLVVLLVVLVVVLVVCVVVVVVVSNVVSVVSSVVSVVVNVVSVVD

Sequence (86 aa):
MTIRLRHAALRGFMMTILMTAPLSAYAREDHAPTNPRYETKILTDKAEYLTYTMIVQIKDGHWKEVVKDAQKVAEIGKRIQAINTY

Secondary structure (DSSP, 8-state):
-HHHHHHHHHHHHHHHHHHHS-TTTSSSS---TT-HHHHHHHHHHHHHHHHHHHHHHHHTT-HHHHHHHHHHHHHHHHHHHHHHH-

Radius of gyration: 17.44 Å; chains: 1; bounding box: 50×25×36 Å